Protein AF-A0A926CM78-F1 (afdb_monomer_lite)

Structure (mmCIF, N/CA/C/O backbone):
data_AF-A0A926CM78-F1
#
_entry.id   AF-A0A926CM78-F1
#
loop_
_atom_site.group_PDB
_atom_site.id
_atom_site.type_symbol
_atom_site.label_atom_id
_atom_site.label_alt_id
_atom_site.label_comp_id
_atom_site.label_asym_id
_atom_site.label_entity_id
_atom_site.label_seq_id
_atom_site.pdbx_PDB_ins_code
_atom_site.Cartn_x
_atom_site.Cartn_y
_atom_site.Cartn_z
_atom_site.occupancy
_atom_site.B_iso_or_equiv
_atom_site.auth_seq_id
_atom_site.auth_comp_id
_atom_site.auth_asym_id
_atom_site.auth_atom_id
_atom_site.pdbx_PDB_model_num
ATOM 1 N N . ALA A 1 1 ? 14.726 2.631 -6.033 1.00 70.00 1 ALA A N 1
ATOM 2 C CA . ALA A 1 1 ? 14.623 1.201 -6.385 1.00 70.00 1 ALA A CA 1
ATOM 3 C C . ALA A 1 1 ? 15.103 0.960 -7.815 1.00 70.00 1 ALA A C 1
ATOM 5 O O . ALA A 1 1 ? 16.263 0.620 -7.960 1.00 70.00 1 ALA A O 1
ATOM 6 N N . LEU A 1 2 ? 14.310 1.218 -8.869 1.00 83.12 2 LEU A N 1
ATOM 7 C CA . LEU A 1 2 ? 14.738 0.921 -10.255 1.00 83.12 2 LEU A CA 1
ATOM 8 C C . LEU A 1 2 ? 15.999 1.669 -10.714 1.00 83.12 2 LEU A C 1
ATOM 10 O O . LEU A 1 2 ? 16.779 1.131 -11.483 1.00 83.12 2 LEU A O 1
ATOM 14 N N . ARG A 1 3 ? 16.216 2.895 -10.225 1.00 82.00 3 ARG A N 1
ATOM 15 C CA . ARG A 1 3 ? 17.386 3.720 -10.583 1.00 82.00 3 ARG A CA 1
ATOM 16 C C . ARG A 1 3 ? 18.670 3.361 -9.830 1.00 82.00 3 ARG A C 1
ATOM 18 O O . ARG A 1 3 ? 19.701 3.962 -10.086 1.00 82.00 3 ARG A O 1
ATOM 25 N N . SER A 1 4 ? 18.586 2.462 -8.855 1.00 84.62 4 SER A N 1
ATOM 26 C CA . SER A 1 4 ? 19.653 2.210 -7.881 1.00 84.62 4 SER A CA 1
ATOM 27 C C . SER A 1 4 ? 19.921 0.723 -7.658 1.00 84.62 4 SER A C 1
ATOM 29 O O . SER A 1 4 ? 20.673 0.385 -6.756 1.00 84.62 4 SER A O 1
ATOM 31 N N . ALA A 1 5 ? 19.241 -0.160 -8.390 1.00 89.38 5 ALA A N 1
ATOM 32 C CA . ALA A 1 5 ? 19.359 -1.601 -8.225 1.00 89.38 5 ALA A CA 1
ATOM 33 C C . ALA A 1 5 ? 20.171 -2.191 -9.376 1.00 89.38 5 ALA A C 1
ATOM 35 O O . ALA A 1 5 ? 19.864 -1.930 -10.536 1.00 89.38 5 ALA A O 1
ATOM 36 N N . ASP A 1 6 ? 21.140 -3.044 -9.057 1.00 92.12 6 ASP A N 1
ATOM 37 C CA . ASP A 1 6 ? 21.890 -3.793 -10.071 1.00 92.12 6 ASP A CA 1
ATOM 38 C C . ASP A 1 6 ? 21.056 -4.941 -10.652 1.00 92.12 6 ASP A C 1
ATOM 40 O O . ASP A 1 6 ? 21.153 -5.276 -11.832 1.00 92.12 6 ASP A O 1
ATOM 44 N N . LYS A 1 7 ? 20.187 -5.533 -9.825 1.00 95.19 7 LYS A N 1
ATOM 45 C CA . LYS A 1 7 ? 19.254 -6.590 -10.215 1.00 95.19 7 LYS A CA 1
ATOM 46 C C . LYS A 1 7 ? 17.884 -6.390 -9.591 1.00 95.19 7 LYS A C 1
ATOM 48 O O . LYS A 1 7 ? 17.751 -5.882 -8.480 1.00 95.19 7 LYS A O 1
ATOM 53 N N . VAL A 1 8 ? 16.871 -6.862 -10.305 1.00 95.06 8 VAL A N 1
ATOM 54 C CA . VAL A 1 8 ? 15.484 -6.925 -9.857 1.00 95.06 8 VAL A CA 1
ATOM 55 C C . VAL A 1 8 ? 14.984 -8.351 -10.003 1.00 95.06 8 VAL A C 1
ATOM 57 O O . VAL A 1 8 ? 15.243 -9.023 -11.002 1.00 95.06 8 VAL A O 1
ATOM 60 N N . TRP A 1 9 ? 14.272 -8.802 -8.977 1.00 95.94 9 TRP A N 1
ATOM 61 C CA . TRP A 1 9 ? 13.495 -10.031 -8.980 1.00 95.94 9 TRP A CA 1
ATOM 62 C C . TRP A 1 9 ? 12.035 -9.621 -9.132 1.00 95.94 9 TRP A C 1
ATOM 64 O O . TRP A 1 9 ? 11.464 -8.996 -8.240 1.00 95.94 9 TRP A O 1
ATOM 74 N N . LEU A 1 10 ? 11.460 -9.900 -10.294 1.00 93.62 10 LEU A N 1
ATOM 75 C CA . LEU A 1 10 ? 10.100 -9.530 -10.647 1.00 93.62 10 LEU A CA 1
ATOM 76 C C . LEU A 1 10 ? 9.251 -10.796 -10.679 1.00 93.62 10 LEU A C 1
ATOM 78 O O . LEU A 1 10 ? 9.534 -11.706 -11.450 1.00 93.62 10 LEU A O 1
ATOM 82 N N . LEU A 1 11 ? 8.215 -10.851 -9.848 1.00 92.94 11 LEU A N 1
ATOM 83 C CA . LEU A 1 11 ? 7.290 -11.978 -9.783 1.00 92.94 11 LEU A CA 1
ATOM 84 C C . LEU A 1 11 ? 5.902 -11.519 -10.255 1.00 92.94 11 LEU A C 1
ATOM 86 O O . LEU A 1 11 ? 5.158 -10.944 -9.461 1.00 92.94 11 LEU A O 1
ATOM 90 N N . PRO A 1 12 ? 5.550 -11.723 -11.537 1.00 89.62 12 PRO A N 1
ATOM 91 C CA . PRO A 1 12 ? 4.216 -11.436 -12.044 1.00 89.62 12 PRO A CA 1
ATOM 92 C C . PRO A 1 12 ? 3.178 -12.347 -11.386 1.00 89.62 12 PRO A C 1
ATOM 94 O O . PRO A 1 12 ? 3.434 -13.529 -11.140 1.00 89.62 12 PRO A O 1
ATOM 97 N N . LYS A 1 13 ? 1.967 -11.832 -11.173 1.00 85.31 13 LYS A N 1
ATOM 98 C CA . LYS A 1 13 ? 0.846 -12.637 -10.684 1.00 85.31 13 LYS A CA 1
ATOM 99 C C . LYS A 1 13 ? 0.559 -13.798 -11.646 1.00 85.31 13 LYS A C 1
ATOM 101 O O . LYS A 1 13 ? 0.238 -13.579 -12.809 1.00 85.31 13 LYS A O 1
ATOM 106 N N . GLY A 1 14 ? 0.673 -15.033 -11.153 1.00 87.44 14 GLY A N 1
ATOM 107 C CA . GLY A 1 14 ? 0.463 -16.247 -11.954 1.00 87.44 14 GLY A CA 1
ATOM 108 C C . GLY A 1 14 ? 1.540 -16.513 -13.016 1.00 87.44 14 GLY A C 1
ATOM 109 O O . GLY A 1 14 ? 1.348 -17.385 -13.859 1.00 87.44 14 GLY A O 1
ATOM 110 N N . GLY A 1 15 ? 2.651 -15.770 -12.992 1.00 88.25 15 GLY A N 1
ATOM 111 C CA . GLY A 1 15 ? 3.776 -15.927 -13.911 1.00 88.25 15 GLY A CA 1
ATOM 112 C C . GLY A 1 15 ? 5.049 -16.440 -13.225 1.00 88.25 15 GLY A C 1
ATOM 113 O O . GLY A 1 15 ? 5.094 -16.571 -12.001 1.00 88.25 15 GLY A O 1
ATOM 114 N N . PRO A 1 16 ? 6.103 -16.736 -14.007 1.00 93.62 16 PRO A N 1
ATOM 115 C CA . PRO A 1 16 ? 7.388 -17.177 -13.473 1.00 93.62 16 PRO A CA 1
ATOM 116 C C . PRO A 1 16 ? 8.161 -16.023 -12.823 1.00 93.62 16 PRO A C 1
ATOM 118 O O . PRO A 1 16 ? 8.003 -14.864 -13.205 1.00 93.62 16 PRO A O 1
ATOM 121 N N . LEU A 1 1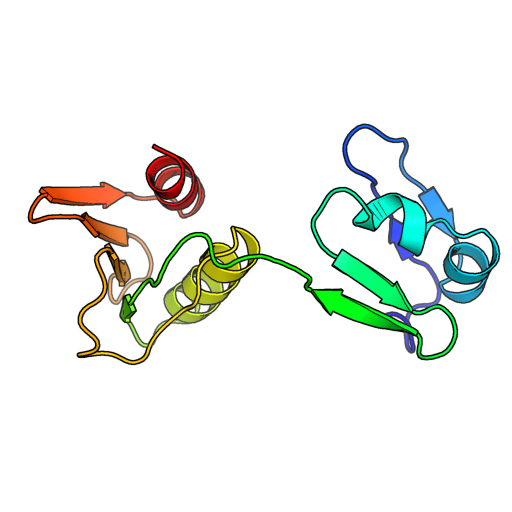7 ? 9.064 -16.348 -11.895 1.00 95.81 17 LEU A N 1
ATOM 122 C CA . LEU A 1 17 ? 10.047 -15.389 -11.391 1.00 95.81 17 LEU A CA 1
ATOM 123 C C . LEU A 1 17 ? 10.980 -14.953 -12.530 1.00 95.81 17 LEU A C 1
ATOM 125 O O . LEU A 1 17 ? 11.655 -15.778 -13.143 1.00 95.81 17 LEU A O 1
ATOM 129 N N . LEU A 1 18 ? 11.045 -13.650 -12.778 1.00 96.19 18 LEU A N 1
ATOM 130 C CA . LEU A 1 18 ? 11.935 -13.022 -13.747 1.00 96.19 18 LEU A CA 1
ATOM 131 C C . LEU A 1 18 ? 13.076 -12.330 -13.002 1.00 96.19 18 LEU A C 1
ATOM 133 O O . LEU A 1 18 ? 12.850 -11.624 -12.020 1.00 96.19 18 LEU A O 1
ATOM 137 N N . VAL A 1 19 ? 14.305 -12.506 -13.479 1.00 96.62 19 VAL A N 1
ATOM 138 C CA . VAL A 1 19 ? 15.492 -11.881 -12.889 1.00 96.62 19 VAL A CA 1
ATOM 139 C C . VAL A 1 19 ? 16.280 -11.187 -13.986 1.00 96.62 19 VAL A C 1
ATOM 141 O O . VAL A 1 19 ? 16.599 -11.799 -15.001 1.00 96.62 19 VAL A O 1
ATOM 144 N N . GLY A 1 20 ? 16.609 -9.917 -13.775 1.00 95.94 20 GLY A N 1
ATOM 145 C CA . GLY A 1 20 ? 17.389 -9.126 -14.724 1.00 95.94 20 GLY A CA 1
ATOM 146 C C . GLY A 1 20 ? 17.779 -7.774 -14.148 1.00 95.94 20 GLY A C 1
ATOM 147 O O . GLY A 1 20 ? 17.391 -7.425 -13.029 1.00 95.94 20 GLY A O 1
ATOM 148 N N . THR A 1 21 ? 18.553 -7.006 -14.904 1.00 95.38 21 THR A N 1
ATOM 149 C CA . THR A 1 21 ? 18.781 -5.591 -14.593 1.00 95.38 21 THR A CA 1
ATOM 150 C C . THR A 1 21 ? 17.481 -4.795 -14.788 1.00 95.38 21 THR A C 1
ATOM 152 O O . THR A 1 21 ? 16.617 -5.203 -15.575 1.00 95.38 21 THR A O 1
ATOM 155 N N . PRO A 1 22 ? 17.312 -3.635 -14.123 1.00 93.38 22 PRO A N 1
ATOM 156 C CA . PRO A 1 22 ? 16.163 -2.770 -14.378 1.00 93.38 22 PRO A CA 1
ATOM 157 C C . PRO A 1 22 ? 15.993 -2.442 -15.867 1.00 93.38 22 PRO A C 1
ATOM 159 O O . PRO A 1 22 ? 14.882 -2.513 -16.380 1.00 93.38 22 PRO A O 1
ATOM 162 N N . VAL A 1 23 ? 17.088 -2.146 -16.575 1.00 92.81 23 VAL A N 1
ATOM 163 C CA . VAL A 1 23 ? 17.061 -1.771 -17.997 1.00 92.81 23 VAL A CA 1
ATOM 164 C C . VAL A 1 23 ? 16.565 -2.923 -18.871 1.00 92.81 23 VAL A C 1
ATOM 166 O O . VAL A 1 23 ? 15.672 -2.715 -19.688 1.00 92.81 23 VAL A O 1
ATOM 169 N N . GLU A 1 24 ? 17.068 -4.143 -18.676 1.00 95.06 24 GLU A N 1
ATOM 170 C CA . GLU A 1 24 ? 16.615 -5.316 -19.440 1.00 95.06 24 GLU A CA 1
ATOM 171 C C . GLU A 1 24 ? 15.118 -5.576 -19.251 1.00 95.06 24 GLU A C 1
ATOM 173 O O . GLU A 1 24 ? 14.399 -5.788 -20.228 1.00 95.06 24 GLU A O 1
ATOM 178 N N . LEU A 1 25 ? 14.638 -5.522 -18.004 1.00 95.00 25 LEU A N 1
ATOM 179 C CA . LEU A 1 25 ? 13.232 -5.769 -17.671 1.00 95.00 25 LEU A CA 1
ATOM 180 C C . LEU A 1 25 ? 12.289 -4.672 -18.188 1.00 95.00 25 LEU A C 1
ATOM 182 O O . LEU A 1 25 ? 11.111 -4.941 -18.434 1.00 95.00 25 LEU A O 1
ATOM 186 N N . VAL A 1 26 ? 12.787 -3.444 -18.354 1.00 93.56 26 VAL A N 1
ATOM 187 C CA . VAL A 1 26 ? 12.058 -2.363 -19.030 1.00 93.56 26 VAL A CA 1
ATOM 188 C C . VAL A 1 26 ? 12.009 -2.620 -20.534 1.00 93.56 26 VAL A C 1
ATOM 190 O O . VAL A 1 26 ? 10.924 -2.642 -21.110 1.00 93.56 26 VAL A O 1
ATOM 193 N N . LEU A 1 27 ? 13.162 -2.856 -21.169 1.00 93.19 27 LEU A N 1
ATOM 194 C CA . LEU A 1 27 ? 13.273 -2.980 -22.626 1.00 93.19 27 LEU A CA 1
ATOM 195 C C . LEU A 1 27 ? 12.535 -4.199 -23.182 1.00 93.19 27 LEU A C 1
ATOM 197 O O . LEU A 1 27 ? 11.948 -4.125 -24.257 1.00 93.19 27 LEU A O 1
ATOM 201 N N . ASN A 1 28 ? 12.524 -5.312 -22.450 1.00 94.06 28 ASN A N 1
ATOM 202 C CA . ASN A 1 28 ? 11.793 -6.508 -22.863 1.00 94.06 28 ASN A CA 1
ATOM 203 C C . ASN A 1 28 ? 10.295 -6.468 -22.483 1.00 94.06 28 ASN A C 1
ATOM 205 O O . ASN A 1 28 ? 9.574 -7.444 -22.722 1.00 94.06 28 ASN A O 1
ATOM 209 N N . GLY A 1 29 ? 9.819 -5.373 -21.874 1.00 92.44 29 GLY A N 1
ATOM 210 C CA . GLY A 1 29 ? 8.425 -5.165 -21.470 1.00 92.44 29 GLY A CA 1
ATOM 211 C C . GLY A 1 29 ? 7.965 -5.998 -20.269 1.00 92.44 29 GLY A C 1
ATOM 212 O O . GLY A 1 29 ? 6.762 -6.180 -20.079 1.00 92.44 29 GLY A O 1
ATOM 213 N N . SER A 1 30 ? 8.880 -6.549 -19.464 1.00 94.12 30 SER A N 1
ATOM 214 C CA . SER A 1 30 ? 8.515 -7.384 -18.309 1.00 94.12 30 SER A CA 1
ATOM 215 C C . SER A 1 30 ? 7.792 -6.596 -17.225 1.00 94.12 30 SER A C 1
ATOM 217 O O . SER A 1 30 ? 6.804 -7.099 -16.699 1.00 94.12 30 SER A O 1
ATOM 219 N N . PHE A 1 31 ? 8.223 -5.364 -16.927 1.00 92.25 31 PHE A N 1
ATOM 220 C CA . PHE A 1 31 ? 7.506 -4.502 -15.978 1.00 92.25 31 PHE A CA 1
ATOM 221 C C . PHE A 1 31 ? 6.077 -4.228 -16.438 1.00 92.25 31 PHE A C 1
ATOM 223 O O . PHE A 1 31 ? 5.134 -4.470 -15.693 1.00 92.25 31 PHE A O 1
ATOM 230 N N . GLU A 1 32 ? 5.904 -3.794 -17.683 1.00 89.69 32 GLU A N 1
ATOM 231 C CA . GLU A 1 32 ? 4.578 -3.494 -18.216 1.00 89.69 32 GLU A CA 1
ATOM 232 C C . GLU A 1 32 ? 3.649 -4.713 -18.117 1.00 89.69 32 GLU A C 1
ATOM 234 O O . GLU A 1 32 ? 2.561 -4.617 -17.558 1.00 89.69 32 GLU A O 1
ATOM 239 N N . ARG A 1 33 ? 4.100 -5.894 -18.563 1.00 89.56 33 ARG A N 1
ATOM 240 C CA . ARG A 1 33 ? 3.297 -7.125 -18.479 1.00 89.56 33 ARG A CA 1
ATOM 241 C C . ARG A 1 33 ? 3.000 -7.554 -17.044 1.00 89.56 33 ARG A C 1
ATOM 243 O O . ARG A 1 33 ? 1.897 -8.024 -16.786 1.00 89.56 33 ARG A O 1
ATOM 250 N N . ALA A 1 34 ? 3.960 -7.412 -16.131 1.00 89.38 34 ALA A N 1
ATOM 251 C CA . ALA A 1 34 ? 3.785 -7.823 -14.742 1.00 89.38 34 ALA A CA 1
ATOM 252 C C . ALA A 1 34 ? 2.702 -7.009 -14.021 1.00 89.38 34 ALA A C 1
ATOM 254 O O . ALA A 1 34 ? 1.989 -7.565 -13.191 1.00 89.38 34 ALA A O 1
ATOM 255 N N . PHE A 1 35 ? 2.557 -5.727 -14.367 1.00 84.94 35 PHE A N 1
ATOM 256 C CA . PHE A 1 35 ? 1.682 -4.789 -13.659 1.00 84.94 35 PHE A CA 1
ATOM 257 C C . PHE A 1 35 ? 0.375 -4.450 -14.400 1.00 84.94 35 PHE A C 1
ATOM 259 O O . PHE A 1 35 ? -0.585 -4.022 -13.760 1.00 84.94 35 PHE A O 1
ATOM 266 N N . ARG A 1 36 ? 0.273 -4.748 -15.706 1.00 78.62 36 ARG A N 1
ATOM 267 C CA . ARG A 1 36 ? -0.908 -4.464 -16.550 1.00 78.62 36 ARG A CA 1
ATOM 268 C C . ARG A 1 36 ? -2.241 -4.942 -15.960 1.00 78.62 36 ARG A C 1
ATOM 270 O O . ARG A 1 36 ? -3.258 -4.283 -16.125 1.00 78.62 36 ARG A O 1
ATOM 277 N N . SER A 1 37 ? -2.255 -6.093 -15.287 1.00 68.25 37 SER A N 1
ATOM 278 C CA . SER A 1 37 ? -3.484 -6.671 -14.711 1.00 68.25 37 SER A CA 1
ATOM 279 C C . SER A 1 37 ? -3.862 -6.126 -13.325 1.00 68.25 37 SER A C 1
ATOM 281 O O . SER A 1 37 ? -4.898 -6.508 -12.784 1.00 68.25 37 SER A O 1
ATOM 283 N N . GLU A 1 38 ? -3.051 -5.237 -12.743 1.00 67.88 38 GLU A N 1
ATOM 284 C CA . GLU A 1 38 ? -3.233 -4.732 -11.373 1.00 67.88 38 GLU A CA 1
ATOM 285 C C . GLU A 1 38 ? -3.751 -3.285 -11.308 1.00 67.88 38 GLU A C 1
ATOM 287 O O . GLU A 1 38 ? -3.791 -2.689 -10.228 1.00 67.88 38 GLU A O 1
ATOM 292 N N . GLY A 1 39 ? -4.161 -2.713 -12.446 1.00 72.25 39 GLY A N 1
ATOM 293 C CA . GLY A 1 39 ? -4.503 -1.289 -12.532 1.00 72.25 39 GLY A CA 1
ATOM 294 C C . GLY A 1 39 ? -3.272 -0.403 -12.337 1.00 72.25 39 GLY A C 1
ATOM 295 O O . GLY A 1 39 ? -3.355 0.680 -11.762 1.00 72.25 39 GLY A O 1
ATOM 296 N N . VAL A 1 40 ? -2.102 -0.898 -12.746 1.00 80.88 40 VAL A N 1
ATOM 297 C CA . VAL A 1 40 ? -0.836 -0.176 -12.681 1.00 80.88 40 VAL A CA 1
ATOM 298 C C . VAL A 1 40 ? -0.205 -0.191 -14.066 1.00 80.88 40 VAL A C 1
ATOM 300 O O . VAL A 1 40 ? 0.188 -1.240 -14.571 1.00 80.88 40 VAL A O 1
ATOM 303 N N . ASP A 1 41 ? -0.052 0.989 -14.651 1.00 83.19 41 ASP A N 1
ATOM 304 C CA . ASP A 1 41 ? 0.693 1.165 -15.888 1.00 83.19 41 ASP A CA 1
ATOM 305 C C . ASP A 1 41 ? 2.135 1.533 -15.583 1.00 83.19 41 ASP A C 1
ATOM 307 O O . ASP A 1 41 ? 2.423 2.377 -14.734 1.00 83.19 41 ASP A O 1
ATOM 311 N N . PHE A 1 42 ? 3.059 0.918 -16.308 1.00 87.38 42 PHE A N 1
ATOM 312 C CA . PHE A 1 42 ? 4.462 1.288 -16.263 1.00 87.38 42 PHE A CA 1
ATOM 313 C C . PHE A 1 42 ? 4.821 2.073 -17.523 1.00 87.38 42 PHE A C 1
ATOM 315 O O . PHE A 1 42 ? 4.653 1.575 -18.633 1.00 87.38 42 PHE A O 1
ATOM 322 N N . ASP A 1 43 ? 5.334 3.290 -17.354 1.00 85.44 43 ASP A N 1
ATOM 323 C CA . ASP A 1 43 ? 5.831 4.112 -18.454 1.00 85.44 43 ASP A CA 1
ATOM 324 C C . ASP A 1 43 ? 7.333 3.837 -18.663 1.00 85.44 43 ASP A C 1
ATOM 326 O O . ASP A 1 43 ? 8.156 4.291 -17.858 1.00 85.44 43 ASP A O 1
ATOM 330 N N . PRO A 1 44 ? 7.728 3.131 -19.740 1.00 85.19 44 PRO A N 1
A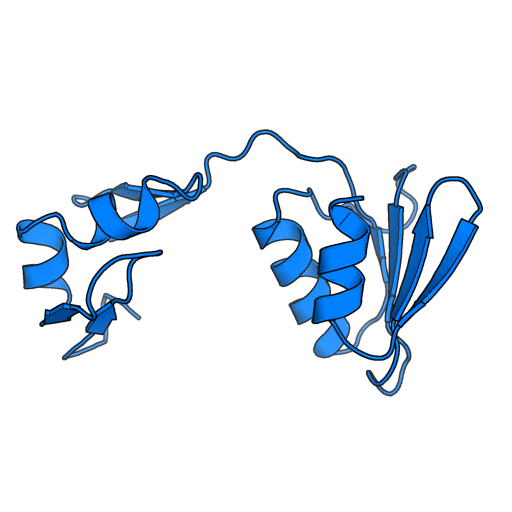TOM 331 C CA . PRO A 1 44 ? 9.123 2.768 -19.975 1.00 85.19 44 PRO A CA 1
ATOM 332 C C . PRO A 1 44 ? 10.017 3.969 -20.302 1.00 85.19 44 PRO A C 1
ATOM 334 O O . PRO A 1 44 ? 11.234 3.859 -20.175 1.00 85.19 44 PRO A O 1
ATOM 337 N N . ARG A 1 45 ? 9.450 5.119 -20.704 1.00 85.44 45 ARG A N 1
ATOM 338 C CA . ARG A 1 45 ? 10.227 6.330 -21.015 1.00 85.44 45 ARG A CA 1
ATOM 339 C C . ARG A 1 45 ? 10.616 7.087 -19.752 1.00 85.44 45 ARG A C 1
ATOM 341 O O . ARG A 1 45 ? 11.738 7.572 -19.657 1.00 85.44 45 ARG A O 1
ATOM 348 N N . SER A 1 46 ? 9.698 7.201 -18.793 1.00 83.75 46 SER A N 1
ATOM 349 C CA . SER A 1 46 ? 9.954 7.892 -17.519 1.00 83.75 46 SER A CA 1
ATOM 350 C C . SER A 1 46 ? 10.458 6.960 -16.408 1.00 83.75 46 SER A C 1
ATOM 352 O O . SER A 1 46 ? 11.068 7.420 -15.435 1.00 83.75 46 SER A O 1
ATOM 354 N N . GLY A 1 47 ? 10.226 5.652 -16.547 1.00 82.44 47 GLY A N 1
ATOM 355 C CA . GLY A 1 47 ? 10.492 4.646 -15.520 1.00 82.44 47 GLY A CA 1
ATOM 356 C C . GLY A 1 47 ? 9.535 4.740 -14.328 1.00 82.44 47 GLY A C 1
ATOM 357 O O . GLY A 1 47 ? 9.882 4.291 -13.233 1.00 82.44 47 GLY A O 1
ATOM 358 N N . MET A 1 48 ? 8.374 5.376 -14.509 1.00 83.62 48 MET A N 1
ATOM 359 C CA . MET A 1 48 ? 7.389 5.614 -13.456 1.00 83.62 48 MET A CA 1
ATOM 360 C C . MET A 1 48 ? 6.202 4.663 -13.575 1.00 83.62 48 MET A C 1
ATOM 362 O O . MET A 1 48 ? 5.740 4.354 -14.672 1.00 83.62 48 MET A O 1
ATOM 366 N N . PHE A 1 49 ? 5.676 4.255 -12.423 1.00 85.31 49 PHE A N 1
ATOM 367 C CA . PHE A 1 49 ? 4.398 3.561 -12.324 1.00 85.31 49 PHE A CA 1
ATOM 368 C C . PHE A 1 49 ? 3.271 4.580 -12.146 1.00 85.31 49 PHE A C 1
ATOM 370 O O . PHE A 1 49 ? 3.405 5.524 -11.364 1.00 85.31 49 PHE A O 1
ATOM 377 N N . ARG A 1 50 ? 2.161 4.381 -12.853 1.00 76.62 50 ARG A N 1
ATOM 378 C CA . ARG A 1 50 ? 0.912 5.130 -12.709 1.00 76.62 50 ARG A CA 1
ATOM 379 C C . ARG A 1 50 ? -0.169 4.166 -12.252 1.00 76.62 50 ARG A C 1
ATOM 381 O O . ARG A 1 50 ? -0.383 3.139 -12.882 1.00 76.62 50 ARG A O 1
ATOM 388 N N . LEU A 1 51 ? -0.834 4.490 -11.152 1.00 72.44 51 LEU A N 1
ATOM 389 C CA . LEU A 1 51 ? -1.985 3.731 -10.681 1.00 72.44 51 LEU A CA 1
ATOM 390 C C . LEU A 1 51 ? -3.232 4.243 -11.410 1.00 72.44 51 LEU A C 1
ATOM 392 O O . LEU A 1 51 ? -3.608 5.399 -11.242 1.00 72.44 51 LEU A O 1
ATOM 396 N N . HIS A 1 52 ? -3.860 3.381 -12.203 1.00 65.81 52 HIS A N 1
ATOM 397 C CA . HIS A 1 52 ? -5.197 3.575 -12.750 1.00 65.81 52 HIS A CA 1
ATOM 398 C C . HIS A 1 52 ? -6.145 2.659 -11.978 1.00 65.81 52 HIS A C 1
ATOM 400 O O . HIS A 1 52 ? -6.349 1.500 -12.338 1.00 65.81 52 HIS A O 1
ATOM 406 N N . LYS A 1 53 ? -6.705 3.167 -10.880 1.00 62.09 53 LYS A N 1
ATOM 407 C CA . LYS A 1 53 ? -7.810 2.501 -10.192 1.00 62.09 53 LYS A CA 1
ATOM 408 C C . LYS A 1 53 ? -8.999 3.439 -10.114 1.00 62.09 53 LYS A C 1
ATOM 410 O O . LYS A 1 53 ? -8.883 4.538 -9.578 1.00 62.09 53 LYS A O 1
ATOM 415 N N . GLU A 1 54 ? -10.133 2.980 -10.636 1.00 64.31 54 GLU A N 1
ATOM 416 C CA . GLU A 1 54 ? -11.427 3.486 -10.193 1.00 64.31 54 GLU A CA 1
ATOM 417 C C . GLU A 1 54 ? -11.522 3.243 -8.684 1.00 64.31 54 GLU A C 1
ATOM 419 O O . GLU A 1 54 ? -11.141 2.173 -8.197 1.00 64.31 54 GLU A O 1
ATOM 424 N N . SER A 1 55 ? -11.945 4.264 -7.940 1.00 72.56 55 SER A N 1
ATOM 425 C CA . SER A 1 55 ? -12.020 4.176 -6.485 1.00 72.56 55 SER A CA 1
ATOM 426 C C . SER A 1 55 ? -13.002 3.075 -6.082 1.00 72.56 55 SER A C 1
ATOM 428 O O . SER A 1 55 ? -14.177 3.125 -6.441 1.00 72.56 55 SER A O 1
ATOM 430 N N . ALA A 1 56 ? -12.530 2.099 -5.304 1.00 83.38 56 ALA A N 1
ATOM 431 C CA . ALA A 1 56 ? -13.366 1.075 -4.675 1.00 83.38 56 ALA A CA 1
ATOM 432 C C . ALA A 1 56 ? -14.231 1.646 -3.530 1.00 83.38 56 ALA A C 1
ATOM 434 O O . ALA A 1 56 ? -15.097 0.949 -2.999 1.00 83.38 56 ALA A O 1
ATOM 435 N N . GLY A 1 57 ? -13.981 2.899 -3.139 1.00 88.38 57 GLY A N 1
ATOM 436 C CA . GLY A 1 57 ? -14.651 3.611 -2.058 1.00 88.38 57 GLY A CA 1
ATOM 437 C C . GLY A 1 57 ? -13.673 4.446 -1.234 1.00 88.38 57 GLY A C 1
ATOM 438 O O . GLY A 1 57 ? -12.458 4.400 -1.436 1.00 88.38 57 GLY A O 1
ATOM 439 N N . GLU A 1 58 ? -14.210 5.184 -0.271 1.00 92.00 58 GLU A N 1
ATOM 440 C CA . GLU A 1 58 ? -13.434 5.982 0.680 1.00 92.00 58 GLU A CA 1
ATOM 441 C C . GLU A 1 58 ? -13.293 5.244 2.015 1.00 92.00 58 GLU A C 1
ATOM 443 O O . GLU A 1 58 ? -14.218 4.567 2.472 1.00 92.00 58 GLU A O 1
ATOM 448 N N . VAL A 1 59 ? -12.117 5.352 2.632 1.00 94.38 59 VAL A N 1
ATOM 449 C CA . VAL A 1 59 ? -11.804 4.745 3.930 1.00 94.38 59 VAL A CA 1
ATOM 450 C C . VAL A 1 59 ? -11.080 5.760 4.798 1.00 94.38 59 VAL A C 1
ATOM 452 O O . VAL A 1 59 ? -10.095 6.363 4.386 1.00 94.38 59 VAL A O 1
ATOM 455 N N . GLU A 1 60 ? -11.517 5.898 6.037 1.00 95.50 60 GLU A N 1
ATOM 456 C CA . GLU A 1 60 ? -10.803 6.658 7.054 1.00 95.50 60 GLU A CA 1
ATOM 457 C C . GLU A 1 60 ? -9.886 5.705 7.835 1.00 95.50 60 GLU A C 1
ATOM 459 O O . GLU A 1 60 ? -10.343 4.672 8.332 1.00 95.50 60 GLU A O 1
ATOM 464 N N . VAL A 1 61 ? -8.591 6.016 7.945 1.00 95.12 61 VAL A N 1
ATOM 465 C CA . VAL A 1 61 ? -7.636 5.210 8.727 1.00 95.12 61 VAL A CA 1
ATOM 466 C C . VAL A 1 61 ? -7.115 6.033 9.900 1.00 95.12 61 VAL A C 1
ATOM 468 O O . VAL A 1 61 ? -6.493 7.071 9.695 1.00 95.12 61 VAL A O 1
ATOM 471 N N . HIS A 1 62 ? -7.338 5.550 11.122 1.00 94.31 62 HIS A N 1
ATOM 472 C CA . HIS A 1 62 ? -6.929 6.209 12.364 1.00 94.31 62 HIS A CA 1
ATOM 473 C C . HIS A 1 62 ? -5.743 5.523 13.028 1.00 94.31 62 HIS A C 1
ATOM 475 O O . HIS A 1 62 ? -5.667 4.292 13.103 1.00 94.31 62 HIS A O 1
ATOM 481 N N . GLY A 1 63 ? -4.876 6.351 13.606 1.00 90.12 63 GLY A N 1
ATOM 482 C CA . GLY A 1 63 ? -3.737 5.951 14.421 1.00 90.12 63 GLY A CA 1
ATOM 483 C C . GLY A 1 63 ? -2.437 6.585 13.934 1.00 90.12 63 GLY A C 1
ATOM 484 O O . GLY A 1 63 ? -2.232 6.766 12.739 1.00 90.12 63 GLY A O 1
ATOM 485 N N . ASP A 1 64 ? -1.532 6.857 14.872 1.00 86.31 64 ASP A N 1
ATOM 486 C CA . ASP A 1 64 ? -0.240 7.507 14.594 1.00 86.31 64 ASP A CA 1
ATOM 487 C C . ASP A 1 64 ? 0.930 6.507 14.556 1.00 86.31 64 ASP A C 1
ATOM 489 O O . ASP A 1 64 ? 2.105 6.876 14.554 1.00 86.31 64 ASP A O 1
ATOM 493 N N . SER A 1 65 ? 0.623 5.208 14.557 1.00 88.88 65 SER A N 1
ATOM 494 C CA . SER A 1 65 ? 1.623 4.143 14.542 1.00 88.88 65 SER A CA 1
ATOM 495 C C . SER A 1 65 ? 2.151 3.873 13.131 1.00 88.88 65 SER A C 1
ATOM 497 O O . SER A 1 65 ? 1.488 4.115 12.119 1.00 88.88 65 SER A O 1
ATOM 499 N N . LEU A 1 66 ? 3.342 3.272 13.047 1.00 89.62 66 LEU A N 1
ATOM 500 C CA . LEU A 1 66 ? 3.885 2.770 11.781 1.00 89.62 66 LEU A CA 1
ATOM 501 C C . LEU A 1 66 ? 2.897 1.802 11.102 1.00 89.62 66 LEU A C 1
ATOM 503 O O . LEU A 1 66 ? 2.739 1.810 9.882 1.00 89.62 66 LEU A O 1
ATOM 507 N N . GLN A 1 67 ? 2.192 1.000 11.898 1.00 92.69 67 GLN A N 1
ATOM 508 C CA . GLN A 1 67 ? 1.160 0.077 11.449 1.00 92.69 67 GLN A CA 1
ATOM 509 C C . GLN A 1 67 ? -0.017 0.808 10.792 1.00 92.69 67 GLN A C 1
ATOM 511 O O . GLN A 1 67 ? -0.496 0.333 9.764 1.00 92.69 67 GLN A O 1
ATOM 516 N N . ALA A 1 68 ? -0.450 1.965 11.304 1.00 9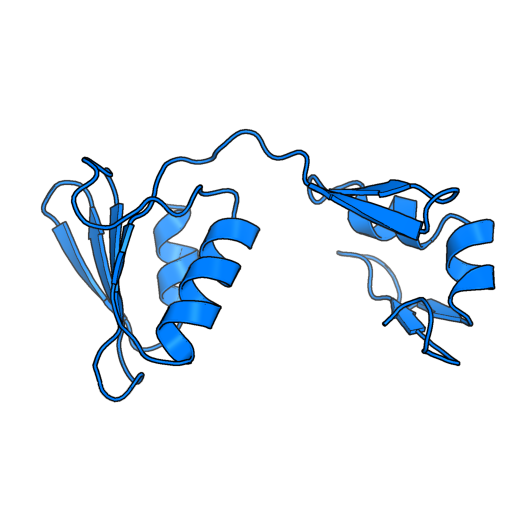2.62 68 ALA A N 1
ATOM 517 C CA . ALA A 1 68 ? -1.496 2.775 10.675 1.00 92.62 68 ALA A CA 1
ATOM 518 C C . ALA A 1 68 ? -1.071 3.287 9.290 1.00 92.62 68 ALA A C 1
ATOM 520 O O . ALA A 1 68 ? -1.808 3.114 8.318 1.00 92.62 68 ALA A O 1
ATOM 521 N N . ILE A 1 69 ? 0.169 3.774 9.158 1.00 92.56 69 ILE A N 1
ATOM 522 C CA . ILE A 1 69 ? 0.737 4.205 7.868 1.00 92.56 69 ILE A CA 1
ATOM 523 C C . ILE A 1 69 ? 0.739 3.050 6.853 1.00 92.56 69 ILE A C 1
ATOM 525 O O . ILE A 1 69 ? 0.333 3.213 5.700 1.00 92.56 69 ILE A O 1
ATOM 529 N N . TRP A 1 70 ? 1.191 1.860 7.259 1.00 94.06 70 TRP A N 1
ATOM 530 C CA . TRP A 1 70 ? 1.209 0.693 6.369 1.00 94.06 70 TRP A CA 1
ATOM 531 C C . TRP A 1 70 ? -0.184 0.136 6.074 1.00 94.06 70 TRP A C 1
ATOM 533 O O . TRP A 1 70 ? -0.387 -0.407 4.986 1.00 94.06 70 TRP A O 1
ATOM 543 N N . THR A 1 71 ? -1.133 0.311 6.994 1.00 94.81 71 THR A N 1
ATOM 544 C CA . THR A 1 71 ? -2.547 -0.029 6.799 1.00 94.81 71 THR A CA 1
ATOM 545 C C . THR A 1 71 ? -3.159 0.865 5.731 1.00 94.81 71 THR A C 1
ATOM 547 O O . THR A 1 71 ? -3.668 0.334 4.748 1.00 94.81 71 THR A O 1
ATOM 550 N N . ALA A 1 72 ? -3.009 2.190 5.839 1.00 93.44 72 ALA A N 1
ATOM 551 C CA . ALA A 1 72 ? -3.464 3.143 4.825 1.00 93.44 72 ALA A CA 1
ATOM 552 C C . ALA A 1 72 ? -2.925 2.782 3.432 1.00 93.44 72 ALA A C 1
ATOM 554 O O . ALA A 1 72 ? -3.692 2.556 2.501 1.00 93.44 72 ALA A O 1
ATOM 555 N N . ARG A 1 73 ? -1.612 2.549 3.316 1.00 91.94 73 ARG A N 1
ATOM 556 C CA . ARG A 1 73 ? -1.000 2.121 2.045 1.00 91.94 73 ARG A CA 1
ATOM 557 C C . ARG A 1 73 ? -1.544 0.792 1.527 1.00 91.94 73 ARG A C 1
ATOM 559 O O . ARG A 1 73 ? -1.576 0.563 0.321 1.00 91.94 73 ARG A O 1
ATOM 566 N N . ALA A 1 74 ? -1.869 -0.151 2.407 1.00 91.50 74 ALA A N 1
ATOM 567 C CA . ALA A 1 74 ? -2.414 -1.443 2.001 1.00 91.50 74 ALA A CA 1
ATOM 568 C C . ALA A 1 74 ? -3.855 -1.325 1.492 1.00 91.50 74 ALA A C 1
ATOM 570 O O . ALA A 1 74 ? -4.204 -1.981 0.511 1.00 91.50 74 ALA A O 1
ATOM 571 N N . VAL A 1 75 ? -4.643 -0.456 2.120 1.00 91.81 75 VAL A N 1
ATOM 572 C CA . VAL A 1 75 ? -6.004 -0.090 1.718 1.00 91.81 75 VAL A CA 1
ATOM 573 C C . VAL A 1 75 ? -5.993 0.608 0.352 1.00 91.81 75 VAL A C 1
ATOM 575 O O . VAL A 1 75 ? -6.705 0.177 -0.555 1.00 91.81 75 VAL A O 1
ATOM 578 N N . GLU A 1 76 ? -5.087 1.567 0.138 1.00 88.00 76 GLU A N 1
ATOM 579 C CA . GLU A 1 76 ? -4.866 2.210 -1.169 1.00 88.00 76 GLU A CA 1
ATOM 580 C C . GLU A 1 76 ? -4.487 1.198 -2.253 1.00 88.00 76 GLU A C 1
ATOM 582 O O . GLU A 1 76 ? -5.037 1.204 -3.355 1.00 88.00 76 GLU A O 1
ATOM 587 N N . ARG A 1 77 ? -3.608 0.237 -1.932 1.00 84.69 77 ARG A N 1
ATOM 588 C CA . ARG A 1 77 ? -3.281 -0.861 -2.858 1.00 84.69 77 ARG A CA 1
ATOM 589 C C . ARG A 1 77 ? -4.489 -1.731 -3.195 1.00 84.69 77 ARG A C 1
ATOM 591 O O . ARG A 1 77 ? -4.501 -2.327 -4.273 1.00 84.69 77 ARG A O 1
ATOM 598 N N . ARG A 1 78 ? -5.519 -1.805 -2.344 1.00 84.56 78 ARG A N 1
ATOM 599 C CA . ARG A 1 78 ? -6.797 -2.466 -2.669 1.00 84.56 78 ARG A CA 1
ATOM 600 C C . ARG A 1 78 ? -7.737 -1.596 -3.509 1.00 84.56 78 ARG A C 1
ATOM 602 O O . ARG A 1 78 ? -8.678 -2.141 -4.066 1.00 84.56 78 ARG A O 1
ATOM 609 N N . GLY A 1 79 ? -7.402 -0.329 -3.747 1.00 83.12 79 GLY A N 1
ATOM 610 C CA . GLY A 1 79 ? -8.148 0.584 -4.618 1.00 83.12 79 GLY A CA 1
ATOM 611 C C . GLY A 1 79 ? -9.048 1.569 -3.883 1.00 83.12 79 GLY A C 1
ATOM 612 O O . GLY A 1 79 ? -9.805 2.273 -4.536 1.00 83.12 79 GLY A O 1
ATOM 613 N N . TYR A 1 80 ? -8.978 1.624 -2.555 1.00 89.50 80 TYR A N 1
ATOM 614 C CA . TYR A 1 80 ? -9.710 2.608 -1.761 1.00 89.50 80 TYR A CA 1
ATOM 615 C C . TYR A 1 80 ? -8.935 3.921 -1.666 1.00 89.50 80 TYR A C 1
ATOM 617 O O . TYR A 1 80 ? -7.706 3.922 -1.647 1.00 89.50 80 TYR A O 1
A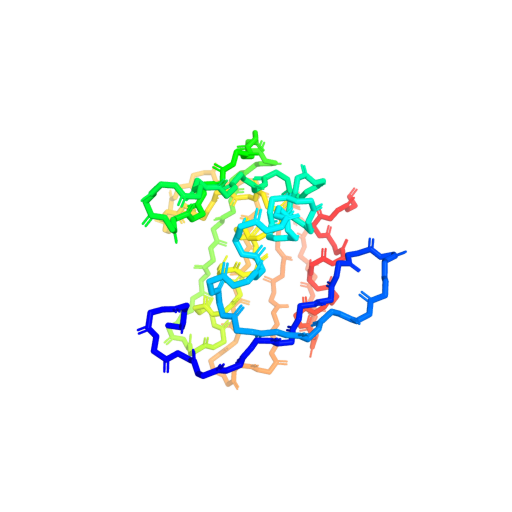TOM 625 N N . VAL A 1 81 ? -9.650 5.033 -1.546 1.00 89.38 81 VAL A N 1
ATOM 626 C CA . VAL A 1 81 ? -9.059 6.341 -1.252 1.00 89.38 81 VAL A CA 1
ATOM 627 C C . VAL A 1 81 ? -9.039 6.531 0.259 1.00 89.38 81 VAL A C 1
ATOM 629 O O . VAL A 1 81 ? -10.083 6.457 0.906 1.00 89.38 81 VAL A O 1
ATOM 632 N N . VAL A 1 82 ? -7.855 6.764 0.829 1.00 92.31 82 VAL A N 1
ATOM 633 C CA . VAL A 1 82 ? -7.745 7.097 2.253 1.00 92.31 82 VAL A CA 1
ATOM 634 C C . VAL A 1 82 ? -8.057 8.577 2.433 1.00 92.31 82 VAL A C 1
ATOM 636 O O . VAL A 1 82 ? -7.340 9.431 1.912 1.00 92.31 82 VAL A O 1
ATOM 639 N N . VAL A 1 83 ? -9.141 8.873 3.147 1.00 93.81 83 VAL A N 1
ATOM 640 C CA . VAL A 1 83 ? -9.624 10.242 3.368 1.00 93.81 83 VAL A CA 1
ATOM 641 C C . VAL A 1 83 ? -9.213 10.770 4.746 1.00 93.81 83 VAL A C 1
ATOM 643 O O . VAL A 1 83 ? -8.969 9.974 5.660 1.00 93.81 83 VAL A O 1
ATOM 646 N N . PRO A 1 84 ? -9.114 12.103 4.923 1.00 88.75 84 PRO A N 1
ATOM 647 C CA . PRO A 1 84 ? -8.786 12.699 6.212 1.00 88.75 84 PRO A CA 1
ATOM 648 C C . PRO A 1 84 ? -9.806 12.341 7.301 1.00 88.75 84 PRO A C 1
ATOM 650 O O . PRO A 1 84 ? -10.996 12.196 6.994 1.00 88.75 84 PRO A O 1
ATOM 653 N N . PRO A 1 85 ? -9.376 12.281 8.574 1.00 83.69 85 PRO A N 1
ATOM 654 C CA . PRO A 1 85 ? -10.287 12.057 9.679 1.00 83.69 85 PRO A CA 1
ATOM 655 C C . PRO A 1 85 ? -11.446 13.059 9.731 1.00 83.69 85 PRO A C 1
ATOM 657 O O . PRO A 1 85 ? -11.245 14.253 9.508 1.00 83.69 85 PRO A O 1
ATOM 660 N N . GLY A 1 86 ? -12.651 12.583 10.039 1.00 80.56 86 GLY A N 1
ATOM 661 C CA . GLY A 1 86 ? -13.876 13.390 10.077 1.00 80.56 86 GLY A CA 1
ATOM 662 C C . GLY A 1 86 ? -14.576 13.576 8.726 1.00 80.56 86 GLY A C 1
ATOM 663 O O . GLY A 1 86 ? -15.609 14.239 8.671 1.00 80.56 86 GLY A O 1
ATOM 664 N N . THR A 1 87 ? -14.056 12.982 7.651 1.00 83.12 87 THR A N 1
ATOM 665 C CA . THR A 1 87 ? -14.797 12.831 6.388 1.00 83.12 87 THR A CA 1
ATOM 666 C C . THR A 1 87 ? -15.877 11.755 6.574 1.00 83.12 87 THR A C 1
ATOM 668 O O . THR A 1 87 ? -15.608 10.740 7.216 1.00 83.12 87 THR A O 1
ATOM 671 N N . GLU A 1 88 ? -17.091 11.942 6.041 1.00 79.38 88 GLU A N 1
ATOM 672 C CA . GLU A 1 88 ? -18.165 10.928 6.087 1.00 79.38 88 GLU A CA 1
ATOM 673 C C . GLU A 1 88 ? -17.830 9.715 5.195 1.00 79.38 88 GLU A C 1
ATOM 675 O O . GLU A 1 88 ? -18.382 9.539 4.113 1.00 79.38 88 GLU A O 1
ATOM 680 N N . ALA A 1 89 ? -16.902 8.868 5.647 1.00 85.19 89 ALA A N 1
ATOM 681 C CA . ALA A 1 89 ? -16.553 7.617 4.987 1.00 85.19 89 ALA A CA 1
ATOM 682 C C . ALA A 1 89 ? -17.426 6.459 5.494 1.00 85.19 89 ALA A C 1
ATOM 684 O O .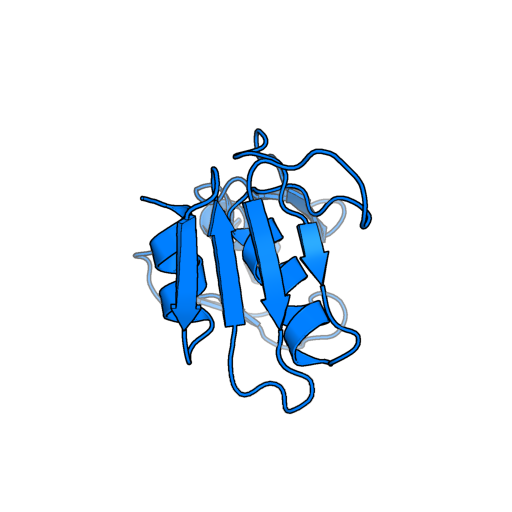 ALA A 1 89 ? -17.637 6.282 6.696 1.00 85.19 89 ALA A O 1
ATOM 685 N N . ASP A 1 90 ? -17.858 5.595 4.574 1.00 88.19 90 ASP A N 1
ATOM 686 C CA . ASP A 1 90 ? -18.615 4.375 4.891 1.00 88.19 90 ASP A CA 1
ATOM 687 C C . ASP A 1 90 ? -17.816 3.362 5.728 1.00 88.19 90 ASP A C 1
ATOM 689 O O . ASP A 1 90 ? -18.399 2.461 6.349 1.00 88.19 90 ASP A O 1
ATOM 693 N N . ILE A 1 91 ? -16.483 3.470 5.699 1.00 94.12 91 ILE A N 1
ATOM 694 C CA . ILE A 1 91 ? -15.541 2.547 6.325 1.00 94.12 91 ILE A CA 1
ATOM 695 C C . ILE A 1 91 ? -14.538 3.336 7.170 1.00 94.12 91 ILE A C 1
ATOM 697 O O . ILE A 1 91 ? -13.865 4.241 6.679 1.00 94.12 91 ILE A O 1
ATOM 701 N N . THR A 1 92 ? -14.377 2.918 8.423 1.00 95.44 92 THR A N 1
ATOM 702 C CA . THR A 1 92 ? -13.348 3.421 9.338 1.00 95.44 92 THR A CA 1
ATOM 703 C C . THR A 1 92 ? -12.471 2.258 9.801 1.00 95.44 92 THR A C 1
ATOM 705 O O . THR A 1 92 ? -12.991 1.218 10.206 1.00 95.44 92 THR A O 1
ATOM 708 N N . ILE A 1 93 ? -11.150 2.421 9.775 1.00 96.00 93 ILE A N 1
ATOM 709 C CA . ILE A 1 93 ? -10.184 1.453 10.306 1.00 96.00 93 ILE A CA 1
ATOM 710 C C . ILE A 1 93 ? -9.340 2.144 11.371 1.00 96.00 93 ILE A C 1
ATOM 712 O O . ILE A 1 93 ? -8.565 3.038 11.054 1.00 96.00 93 ILE A O 1
ATOM 716 N N . SER A 1 94 ? -9.436 1.702 12.619 1.00 95.62 94 SER A N 1
ATOM 717 C CA . SER A 1 94 ? -8.623 2.224 13.719 1.00 95.62 94 SER A CA 1
ATOM 718 C C . SER A 1 94 ? -7.569 1.209 14.126 1.00 95.62 94 SER A C 1
ATOM 720 O O . SER A 1 94 ? -7.891 0.062 14.432 1.00 95.62 94 SER A O 1
ATOM 722 N N . VAL A 1 95 ? -6.305 1.621 14.144 1.00 95.69 95 VAL A N 1
ATOM 723 C CA . VAL A 1 95 ? -5.193 0.774 14.589 1.00 95.69 95 VAL A CA 1
ATOM 724 C C . VAL A 1 95 ? -4.925 1.030 16.066 1.00 95.69 95 VAL A C 1
ATOM 726 O O . VAL A 1 95 ? -4.810 2.178 16.493 1.00 95.69 95 VAL A O 1
ATOM 729 N N . SER A 1 96 ? -4.816 -0.036 16.860 1.00 93.19 96 SER A N 1
ATOM 730 C CA . SER A 1 96 ? -4.508 0.081 18.285 1.00 93.19 96 SER A CA 1
ATOM 731 C C . SER A 1 96 ? -3.147 0.752 18.512 1.00 93.19 96 SER A C 1
ATOM 733 O O . SER A 1 96 ? -2.229 0.644 17.696 1.00 93.19 96 SER A O 1
ATOM 735 N N . SER A 1 97 ? -2.979 1.414 19.658 1.00 85.62 97 SER A N 1
ATOM 736 C CA . SER A 1 97 ? -1.741 2.131 20.007 1.00 85.62 97 SER A CA 1
ATOM 737 C C . SER A 1 97 ? -0.499 1.232 20.044 1.00 85.62 97 SER A C 1
ATOM 739 O O . SER A 1 97 ? 0.594 1.675 19.707 1.00 85.62 97 SER A O 1
ATOM 741 N N . ASN A 1 98 ? -0.661 -0.047 20.399 1.00 85.69 98 ASN A N 1
ATOM 742 C CA . ASN A 1 98 ? 0.405 -1.052 20.361 1.00 85.69 98 ASN A CA 1
ATOM 743 C C . ASN A 1 98 ? 0.594 -1.714 18.978 1.00 85.69 98 ASN A C 1
ATOM 745 O O . ASN A 1 98 ? 1.460 -2.573 18.833 1.00 85.69 98 ASN A O 1
ATOM 749 N N . GLY A 1 99 ? -0.220 -1.358 17.975 1.00 80.69 99 GLY A N 1
ATOM 750 C CA . GLY A 1 99 ? -0.154 -1.897 16.615 1.00 80.69 99 GLY A CA 1
ATOM 751 C C . GLY A 1 99 ? -0.521 -3.379 16.480 1.00 80.69 99 GLY A C 1
ATOM 752 O O . GLY A 1 99 ? -0.204 -3.981 15.457 1.00 80.69 99 GLY A O 1
ATOM 753 N N . ALA A 1 100 ? -1.138 -3.977 17.503 1.00 88.44 100 ALA A N 1
ATOM 754 C CA . ALA A 1 100 ? -1.456 -5.406 17.556 1.00 88.44 100 ALA A CA 1
ATOM 755 C C . ALA A 1 100 ? -2.890 -5.747 17.109 1.00 88.44 100 ALA A C 1
ATOM 757 O O . ALA A 1 100 ? -3.227 -6.925 16.966 1.00 88.44 100 ALA A O 1
ATOM 758 N N . ALA A 1 101 ? -3.753 -4.745 16.936 1.00 94.94 101 ALA A N 1
ATOM 759 C CA . ALA A 1 101 ? -5.141 -4.949 16.555 1.00 94.94 101 ALA A CA 1
ATOM 760 C C . ALA A 1 101 ? -5.664 -3.824 15.655 1.00 94.94 101 ALA A C 1
ATOM 762 O O . ALA A 1 101 ? -5.222 -2.675 15.727 1.00 94.94 101 ALA A O 1
ATOM 763 N N . TRP A 1 102 ? -6.650 -4.178 14.838 1.00 96.88 102 TRP A N 1
ATOM 764 C CA . TRP A 1 102 ? -7.395 -3.283 13.968 1.00 96.88 102 TRP A CA 1
ATOM 765 C C . TRP A 1 102 ? -8.871 -3.382 14.306 1.00 96.88 102 TRP A C 1
ATOM 767 O O . TRP A 1 102 ? -9.439 -4.472 14.304 1.00 96.88 102 TRP A O 1
ATOM 777 N N . THR A 1 103 ? -9.497 -2.243 14.532 1.00 96.56 103 THR A N 1
ATOM 778 C CA . THR A 1 103 ? -10.945 -2.120 14.599 1.00 96.56 103 THR A CA 1
ATOM 779 C C . THR A 1 103 ? -11.442 -1.655 13.240 1.00 96.56 103 THR A C 1
ATOM 781 O O . THR A 1 103 ? -11.127 -0.552 12.805 1.00 96.56 103 THR A O 1
ATOM 784 N N . PHE A 1 104 ? -12.213 -2.495 12.562 1.00 96.12 104 PHE A N 1
ATOM 785 C CA . PHE A 1 104 ? -12.882 -2.180 11.307 1.00 96.12 104 PHE A CA 1
ATOM 786 C C . PHE A 1 104 ? -14.343 -1.838 11.587 1.00 96.12 104 PHE A C 1
ATOM 788 O O . PHE A 1 104 ? -15.049 -2.619 12.225 1.00 96.12 104 PHE A O 1
ATOM 795 N N . ARG A 1 105 ? -14.819 -0.707 11.070 1.00 94.88 105 ARG A N 1
ATOM 796 C CA . ARG A 1 105 ? -16.208 -0.272 11.192 1.00 94.88 105 ARG A CA 1
ATOM 797 C C . ARG A 1 105 ? -16.799 0.010 9.819 1.00 94.88 105 ARG A C 1
ATOM 799 O O . ARG A 1 105 ? -16.206 0.753 9.045 1.00 94.88 105 ARG A O 1
ATOM 806 N N . ARG A 1 106 ? -17.985 -0.536 9.537 1.00 92.50 106 ARG A N 1
ATOM 807 C CA . ARG A 1 106 ? -18.758 -0.265 8.313 1.00 92.50 106 ARG A CA 1
ATOM 808 C C . ARG A 1 106 ? -20.250 -0.272 8.609 1.00 92.50 106 ARG A C 1
ATOM 810 O O . ARG A 1 106 ? -20.752 -1.238 9.182 1.00 92.50 106 ARG A O 1
ATOM 817 N N . LYS A 1 107 ? -20.971 0.786 8.215 1.00 84.94 107 LYS A N 1
ATOM 818 C CA . LYS A 1 107 ? -22.436 0.915 8.411 1.00 84.94 107 LYS A CA 1
ATOM 819 C C . LYS A 1 107 ? -22.898 0.573 9.844 1.00 84.94 107 LYS A C 1
ATOM 821 O O . LYS A 1 107 ? -23.879 -0.138 10.041 1.00 84.94 107 LYS A O 1
ATOM 826 N N . GLY A 1 108 ? -22.138 1.020 10.846 1.00 82.00 108 GLY A N 1
ATOM 827 C CA . GLY A 1 108 ? -22.429 0.787 12.268 1.00 82.00 108 GLY A CA 1
ATOM 828 C C . GLY A 1 108 ? -22.084 -0.608 12.809 1.00 82.00 108 GLY A C 1
ATOM 829 O O . GLY A 1 108 ? -22.243 -0.834 14.004 1.00 82.00 108 GLY A O 1
ATOM 830 N N . ARG A 1 109 ? -21.587 -1.537 11.982 1.00 90.06 109 ARG A N 1
ATOM 831 C CA . ARG A 1 109 ? -21.007 -2.803 12.456 1.00 90.06 109 ARG A CA 1
ATOM 832 C C . ARG A 1 109 ? -19.524 -2.627 12.714 1.00 90.06 109 ARG A C 1
ATOM 834 O O . ARG A 1 109 ? -18.830 -2.040 11.888 1.00 90.06 109 ARG A O 1
ATOM 841 N N . GLU A 1 110 ? -19.061 -3.173 13.827 1.00 94.88 110 GLU A N 1
ATOM 842 C CA . GLU A 1 110 ? -17.667 -3.137 14.253 1.00 94.88 110 GLU A CA 1
ATOM 843 C C . GLU A 1 110 ? -17.114 -4.562 14.343 1.00 94.88 110 GLU A C 1
ATOM 845 O O . GLU A 1 110 ? -17.823 -5.505 14.701 1.00 94.88 110 GLU A O 1
ATOM 850 N N . SER A 1 111 ? -15.856 -4.745 13.961 1.00 95.06 111 SER A N 1
ATOM 851 C CA . SER A 1 111 ? -15.148 -6.021 14.053 1.00 95.06 111 SER A CA 1
ATOM 852 C C . SER A 1 111 ? -13.683 -5.775 14.373 1.00 95.06 111 SER A C 1
ATOM 854 O O . SER A 1 111 ? -13.072 -4.848 13.841 1.00 95.06 111 SER A O 1
ATOM 856 N N . THR A 1 112 ? -13.116 -6.610 15.238 1.00 96.62 112 THR A N 1
ATOM 857 C CA . THR A 1 112 ? -11.708 -6.528 15.626 1.00 96.62 112 THR A CA 1
ATOM 858 C C . THR A 1 112 ? -10.917 -7.641 14.959 1.00 96.62 112 THR A C 1
ATOM 860 O O . THR A 1 112 ? -11.320 -8.802 14.978 1.00 96.62 112 THR A O 1
ATOM 863 N N . PHE A 1 113 ? -9.770 -7.281 14.397 1.00 96.44 113 PHE A N 1
ATOM 864 C CA . PHE A 1 113 ? -8.848 -8.186 13.725 1.00 96.44 113 PHE A CA 1
ATOM 865 C C . PHE A 1 113 ? -7.450 -8.064 14.328 1.00 96.44 113 PHE A C 1
ATOM 867 O O . PHE A 1 113 ? -7.049 -6.995 14.785 1.00 96.44 113 PHE A O 1
ATOM 874 N N . HIS A 1 114 ? -6.687 -9.155 14.279 1.00 94.94 114 HIS A N 1
ATOM 875 C CA . HIS A 1 114 ? -5.300 -9.216 14.762 1.00 94.94 114 HIS A CA 1
ATOM 876 C C . HIS A 1 114 ? -4.281 -9.388 13.629 1.00 94.94 114 HIS A C 1
ATOM 878 O O . HIS A 1 114 ? -3.097 -9.606 13.875 1.00 94.94 114 HIS A O 1
ATOM 884 N N . SER A 1 115 ? -4.729 -9.277 12.378 1.00 94.19 115 SER A N 1
ATOM 885 C CA . SER A 1 115 ? -3.865 -9.281 11.207 1.00 94.19 115 SER A CA 1
ATOM 886 C C . SER A 1 115 ? -4.357 -8.264 10.179 1.00 94.19 115 SER A C 1
ATOM 888 O O . SER A 1 115 ? -5.560 -8.101 9.964 1.00 94.19 115 SER A O 1
ATOM 890 N N . LEU A 1 116 ? -3.416 -7.599 9.504 1.00 92.69 116 LEU A N 1
ATOM 891 C CA . LEU A 1 116 ? -3.743 -6.735 8.371 1.00 92.69 116 LEU A CA 1
ATOM 892 C C . LEU A 1 116 ? -4.375 -7.544 7.227 1.00 92.69 116 LEU A C 1
ATOM 894 O O . LEU A 1 116 ? -5.214 -7.025 6.502 1.00 92.69 116 LEU A O 1
ATOM 898 N N . GLU A 1 117 ? -4.008 -8.816 7.063 1.00 93.25 117 GLU A N 1
ATOM 899 C CA . GLU A 1 117 ? -4.585 -9.665 6.021 1.00 93.25 117 GLU A CA 1
ATOM 900 C C . GLU A 1 117 ? -6.100 -9.835 6.189 1.00 93.25 117 GLU A C 1
ATOM 902 O O . GLU A 1 117 ? -6.834 -9.675 5.212 1.00 93.25 117 GLU A O 1
ATOM 907 N N . ASP A 1 118 ? -6.576 -10.083 7.411 1.00 94.81 118 ASP A N 1
ATOM 908 C CA . ASP A 1 118 ? -8.004 -10.274 7.681 1.00 94.81 118 ASP A CA 1
ATOM 909 C C . ASP A 1 118 ? -8.803 -8.984 7.466 1.00 94.81 118 ASP A C 1
ATOM 911 O O . ASP A 1 118 ? -9.868 -9.014 6.847 1.00 94.81 118 ASP A O 1
ATOM 915 N N . VAL A 1 119 ? -8.245 -7.830 7.854 1.00 95.06 119 VAL A N 1
ATOM 916 C CA . VAL A 1 119 ? -8.827 -6.511 7.543 1.00 95.06 119 VAL A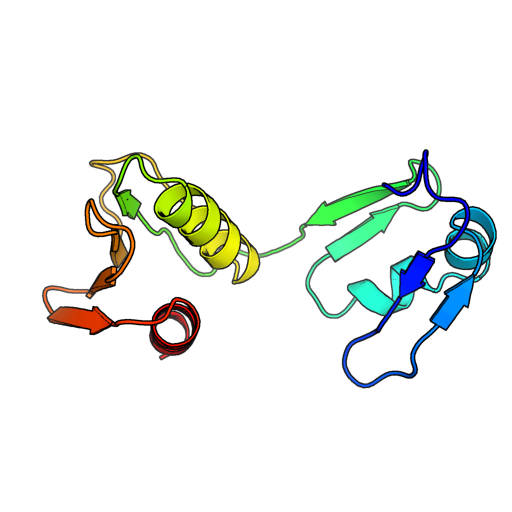 CA 1
ATOM 917 C C . VAL A 1 119 ? -8.978 -6.331 6.030 1.00 95.06 119 VAL A C 1
ATOM 919 O O . VAL A 1 119 ? -10.032 -5.922 5.542 1.00 95.06 119 VAL A O 1
ATOM 922 N N . LEU A 1 120 ? -7.942 -6.675 5.257 1.00 92.94 120 LEU A N 1
ATOM 923 C CA . LEU A 1 120 ? -7.980 -6.557 3.798 1.00 92.94 120 LEU A CA 1
ATOM 924 C C . LEU A 1 120 ? -8.916 -7.579 3.133 1.00 92.94 120 LEU A C 1
ATOM 926 O O . LEU A 1 120 ? -9.373 -7.338 2.015 1.00 92.94 120 LEU A O 1
ATOM 930 N N . ARG A 1 121 ? -9.192 -8.724 3.770 1.00 91.94 121 ARG A N 1
ATOM 931 C CA . ARG A 1 121 ? -10.231 -9.668 3.322 1.00 91.94 121 ARG A CA 1
ATOM 932 C C . ARG A 1 121 ? -11.627 -9.106 3.587 1.00 91.94 121 ARG A C 1
ATOM 934 O O . ARG A 1 121 ? -12.476 -9.207 2.707 1.00 91.94 121 ARG A O 1
ATOM 941 N N . GLN A 1 122 ? -11.838 -8.465 4.739 1.00 92.31 122 GLN A N 1
ATOM 942 C CA . GLN A 1 122 ? -13.111 -7.840 5.106 1.00 92.31 122 GLN A CA 1
ATOM 943 C C . GLN A 1 122 ? -13.505 -6.687 4.171 1.00 92.31 122 GLN A C 1
ATOM 945 O O . GLN A 1 122 ? -14.690 -6.513 3.902 1.00 92.31 122 GLN A O 1
ATOM 950 N N . LEU A 1 123 ? -12.534 -5.930 3.644 1.00 88.00 123 LEU A N 1
ATOM 951 C CA . LEU A 1 123 ? -12.792 -4.865 2.662 1.00 88.00 123 LEU A CA 1
ATOM 952 C C . LEU A 1 123 ? -13.480 -5.375 1.387 1.00 88.00 123 LEU A C 1
ATOM 954 O O . LEU A 1 123 ? -14.249 -4.646 0.778 1.00 88.00 123 LEU A O 1
ATOM 958 N N . HIS A 1 124 ? -13.213 -6.616 0.979 1.00 76.75 124 HIS A N 1
ATOM 959 C CA . HIS A 1 124 ? -13.743 -7.182 -0.264 1.00 76.75 124 HIS A CA 1
ATOM 960 C C . HIS A 1 124 ? -15.113 -7.870 -0.108 1.00 76.75 124 HIS A C 1
ATOM 962 O O . HIS A 1 124 ? -15.657 -8.334 -1.110 1.00 76.75 124 HIS A O 1
ATOM 968 N N . GLN A 1 125 ? -15.639 -7.984 1.118 1.00 67.12 125 GLN A N 1
ATOM 969 C CA . GLN A 1 125 ? -16.954 -8.573 1.416 1.00 67.12 125 GLN A CA 1
ATOM 970 C C . GLN A 1 125 ? -18.049 -7.503 1.436 1.00 67.12 125 GLN A C 1
ATOM 972 O O . GLN A 1 125 ? -19.177 -7.812 1.005 1.00 67.12 125 GLN A O 1
#

Secondary structure (DSSP, 8-state):
-TTT-S-EEE--TTS--EEE-HHHHHHTTHHHHHHGGGTEEEETTTTEEEE------EEEEE-SSHHHHHHHHHHHHHT-EEEPTTS--SEEEEE-TTSS-EEEEETTEEEEESSHHHHHHHTT-

Sequence (125 aa):
ALRSADKVWLLPKGGPLLVGTPVELVLNGSFERAFRSEGVDFDPRSGMFRLHKESAGEVEVHGDSLQAIWTARAVERRGYVVVPPGTEADITISVSSNGAAWTFRRKGRESTFHSLEDVLRQLHQ

Radius of gyration: 17.49 Å; chains: 1; bounding box: 44×31×43 Å

Foldseek 3Di:
DLVPDQKDFQDADVDDTDIDRSLVCLVVCVVQVRCVVQQWGQDSVVRDIDRRADAPFEEEFDDPDPLSVVLQVVVVSVRHHHDYPPPPGQWYWYADHVRQKIWIDGPRDIDIDRDSVVVSVVSVD

pLDDT: mean 88.44, std 7.76, range [62.09, 96.88]